Protein AF-A0A0Q6K2B1-F1 (afdb_monomer_lite)

Secondary structure (DSSP, 8-state):
--TTTT-TTTS--TTHHIIIIIHHHHHTTT-----SSS----HHHHHHTTSS---SSS-HHHHHHHHHHTTT-------S-----PPPSSHHHHHHHHHHHHHHT-

Sequence (106 aa):
MQANLGLEQAMPDDQRFFFEGIMPGRDGWDAAFCCGSNSVTRRALFDEIGGGLPDGSITEDMLLTLSSLRRGYITRYLNEPLAFGLAPESTAAFFVRRQRWAQGAI

Structure (mmCIF, N/CA/C/O backbone):
data_AF-A0A0Q6K2B1-F1
#
_entry.id   AF-A0A0Q6K2B1-F1
#
loop_
_atom_site.group_PDB
_atom_site.id
_atom_site.type_symbol
_atom_site.label_atom_id
_atom_site.label_alt_id
_atom_site.label_comp_id
_atom_site.label_asym_id
_atom_site.label_entity_id
_atom_site.label_seq_id
_atom_site.pdbx_PDB_ins_code
_atom_site.Cartn_x
_atom_site.Cartn_y
_atom_site.Cartn_z
_atom_site.occupancy
_atom_site.B_iso_or_equiv
_atom_site.auth_seq_id
_atom_site.auth_comp_id
_atom_site.auth_asym_id
_atom_site.auth_atom_id
_atom_site.pdbx_PDB_model_num
ATOM 1 N N . MET A 1 1 ? -9.759 0.106 15.165 1.00 59.31 1 MET A N 1
ATOM 2 C CA . MET A 1 1 ? -10.615 0.082 16.369 1.00 59.31 1 MET A CA 1
ATOM 3 C C . MET A 1 1 ? -11.792 1.013 16.127 1.00 59.31 1 MET A C 1
ATOM 5 O O . MET A 1 1 ? -11.575 2.176 15.803 1.00 59.31 1 MET A O 1
ATOM 9 N N . GLN A 1 2 ? -13.013 0.488 16.181 1.00 66.75 2 GLN A N 1
ATOM 10 C CA . GLN A 1 2 ? -14.258 1.232 15.954 1.00 66.75 2 GLN A CA 1
ATOM 11 C C . GLN A 1 2 ? -14.928 1.508 17.308 1.00 66.75 2 GLN A C 1
ATOM 13 O O . GLN A 1 2 ? -16.028 1.035 17.583 1.00 66.75 2 GLN A O 1
ATOM 18 N N . ALA A 1 3 ? -14.236 2.264 18.164 1.00 77.94 3 ALA A N 1
ATOM 19 C CA . ALA A 1 3 ? -14.595 2.389 19.577 1.00 77.94 3 ALA A CA 1
ATOM 20 C C . ALA A 1 3 ? -15.851 3.243 19.815 1.00 77.94 3 ALA A C 1
ATOM 22 O O . ALA A 1 3 ? -16.711 2.890 20.616 1.00 77.94 3 ALA A O 1
ATOM 23 N N . ASN A 1 4 ? -15.998 4.354 19.087 1.00 86.38 4 ASN A N 1
ATOM 24 C CA . ASN A 1 4 ? -17.009 5.372 19.407 1.00 86.38 4 ASN A CA 1
ATOM 25 C C . ASN A 1 4 ? -18.462 4.906 19.228 1.00 86.38 4 ASN A C 1
ATOM 27 O O . ASN A 1 4 ? -19.358 5.478 19.841 1.00 86.38 4 ASN A O 1
ATOM 31 N N . LEU A 1 5 ? -18.701 3.904 18.375 1.00 88.06 5 LEU A N 1
ATOM 32 C CA . LEU A 1 5 ? -20.036 3.349 18.117 1.00 88.06 5 LEU A CA 1
ATOM 33 C C . LEU A 1 5 ? -20.254 1.983 18.786 1.00 88.06 5 LEU A C 1
ATOM 35 O O . LEU A 1 5 ? -21.322 1.402 18.625 1.00 88.06 5 LEU A O 1
ATOM 39 N N . GLY A 1 6 ? -19.259 1.448 19.505 1.00 86.81 6 GLY A N 1
ATOM 40 C CA . GLY A 1 6 ? -19.359 0.141 20.166 1.00 86.81 6 GLY A CA 1
ATOM 41 C C . GLY A 1 6 ? -19.566 -1.045 19.213 1.00 86.81 6 GLY A C 1
ATOM 42 O O . GLY A 1 6 ? -20.093 -2.073 19.625 1.00 86.81 6 GLY A O 1
ATOM 43 N N . LEU A 1 7 ? -19.175 -0.918 17.940 1.00 87.56 7 LEU A N 1
ATOM 44 C CA . LEU A 1 7 ? -19.441 -1.921 16.894 1.00 87.56 7 LEU A CA 1
ATOM 45 C C . LEU A 1 7 ? -18.360 -3.003 16.773 1.00 87.56 7 LEU A C 1
ATOM 47 O O . LEU A 1 7 ? -18.429 -3.840 15.881 1.00 87.56 7 LEU A O 1
ATOM 51 N N . GLU A 1 8 ? -17.384 -3.028 17.675 1.00 84.44 8 GLU A N 1
ATOM 52 C CA . GLU A 1 8 ? -16.184 -3.872 17.572 1.00 84.44 8 GLU A CA 1
ATOM 53 C C . GLU A 1 8 ? -16.475 -5.380 17.555 1.00 84.44 8 GLU A C 1
ATOM 55 O O . GLU A 1 8 ? -15.697 -6.152 17.004 1.00 84.44 8 GLU A O 1
ATOM 60 N N . GLN A 1 9 ? -17.597 -5.803 18.147 1.00 84.25 9 GLN A N 1
ATOM 61 C CA . GLN A 1 9 ? -18.038 -7.204 18.140 1.00 84.25 9 GLN A CA 1
ATOM 62 C C . GLN A 1 9 ? -18.937 -7.546 16.946 1.00 84.25 9 GLN A C 1
ATOM 64 O O . GLN A 1 9 ? -19.100 -8.717 16.613 1.00 84.25 9 GLN A O 1
ATOM 69 N N . ALA A 1 10 ? -19.548 -6.535 16.326 1.00 87.06 10 ALA A N 1
ATOM 70 C CA . ALA A 1 10 ? -20.518 -6.707 15.250 1.00 87.06 10 ALA A CA 1
ATOM 71 C C . ALA A 1 10 ? -19.892 -6.528 13.861 1.00 87.06 10 ALA A C 1
ATOM 73 O O . ALA A 1 10 ? -20.394 -7.090 12.889 1.00 87.06 10 ALA A O 1
ATOM 74 N N . MET A 1 11 ? -18.815 -5.745 13.756 1.00 83.56 11 MET A N 1
ATOM 75 C CA . MET A 1 11 ? -18.182 -5.404 12.490 1.00 83.56 11 MET A CA 1
ATOM 76 C C . MET A 1 11 ? -16.656 -5.503 12.604 1.00 83.56 11 MET A C 1
ATOM 78 O O . MET A 1 11 ? -16.087 -5.065 13.606 1.00 83.56 11 MET A O 1
ATOM 82 N N . PRO A 1 12 ? -15.972 -6.064 11.589 1.00 84.19 12 PRO A N 1
ATOM 83 C CA . PRO A 1 12 ? -14.519 -6.009 11.542 1.00 84.19 12 PRO A CA 1
ATOM 84 C C . PRO A 1 12 ? -14.030 -4.559 11.450 1.00 84.19 12 PRO A C 1
ATOM 86 O O . PRO A 1 12 ? -14.770 -3.652 11.048 1.00 84.19 12 PRO A O 1
ATOM 89 N N . ASP A 1 13 ? -12.756 -4.342 11.784 1.00 84.56 13 ASP A N 1
ATOM 90 C CA . ASP A 1 13 ? -12.140 -3.044 11.545 1.00 84.56 13 ASP A CA 1
ATOM 91 C C . ASP A 1 13 ? -12.204 -2.667 10.055 1.00 84.56 13 ASP A C 1
ATOM 93 O O . ASP A 1 13 ? -12.304 -3.500 9.151 1.00 84.56 13 ASP A O 1
ATOM 97 N N . ASP A 1 14 ? -12.172 -1.365 9.810 1.00 86.31 14 ASP A N 1
ATOM 98 C CA . ASP A 1 14 ? -12.395 -0.757 8.505 1.00 86.31 14 ASP A CA 1
ATOM 99 C C . ASP A 1 14 ? -11.333 -1.122 7.458 1.00 86.31 14 ASP A C 1
ATOM 101 O O . ASP A 1 14 ? -11.585 -0.978 6.261 1.00 86.31 14 ASP A O 1
ATOM 105 N N . GLN A 1 15 ? -10.151 -1.573 7.881 1.00 90.19 15 GLN A N 1
ATOM 106 C CA . GLN A 1 15 ? -9.059 -1.945 6.983 1.00 90.19 15 GLN A CA 1
ATOM 107 C C . GLN A 1 15 ? -9.043 -3.440 6.674 1.00 90.19 15 GLN A C 1
ATOM 109 O O . GLN A 1 15 ? -8.574 -3.832 5.605 1.00 90.19 15 GLN A O 1
ATOM 114 N N . ARG A 1 16 ? -9.601 -4.276 7.551 1.00 90.00 16 ARG A N 1
ATOM 115 C CA . ARG A 1 16 ? -9.637 -5.729 7.383 1.00 90.00 16 ARG A CA 1
ATOM 116 C C . ARG A 1 16 ? -10.263 -6.166 6.068 1.00 90.00 16 ARG A C 1
ATOM 118 O O . ARG A 1 16 ? -9.691 -6.990 5.367 1.00 90.00 16 ARG A O 1
ATOM 125 N N . PHE A 1 17 ? -11.383 -5.560 5.676 1.00 91.50 17 PHE A N 1
ATOM 126 C CA . PHE A 1 17 ? -12.014 -5.859 4.385 1.00 91.50 17 PHE A CA 1
ATOM 127 C C . PHE A 1 17 ? -11.078 -5.582 3.197 1.00 91.50 17 PHE A C 1
ATOM 129 O O . PHE A 1 17 ? -11.042 -6.341 2.225 1.00 91.50 17 PHE A O 1
ATOM 136 N N . PHE A 1 18 ? -10.285 -4.512 3.285 1.00 94.38 18 PHE A N 1
ATOM 137 C CA . PHE A 1 18 ? -9.321 -4.176 2.249 1.00 94.38 18 PHE A CA 1
ATOM 138 C C . PHE A 1 18 ? -8.170 -5.188 2.194 1.00 94.38 18 PHE A C 1
ATOM 140 O O . PHE A 1 18 ? -7.878 -5.699 1.116 1.00 94.38 18 PHE A O 1
ATOM 147 N N . PHE A 1 19 ? -7.552 -5.512 3.330 1.00 95.00 19 PHE A N 1
ATOM 148 C CA . PHE A 1 19 ? -6.374 -6.384 3.364 1.00 95.00 19 PHE A CA 1
ATOM 149 C C . PHE A 1 19 ? -6.697 -7.876 3.215 1.00 95.00 19 PHE A C 1
ATOM 151 O O . PHE A 1 19 ? -5.946 -8.584 2.559 1.00 95.00 19 PHE A O 1
ATOM 158 N N . GLU A 1 20 ? -7.829 -8.357 3.730 1.00 94.44 20 GLU A N 1
ATOM 159 C CA . GLU A 1 20 ? -8.188 -9.781 3.642 1.00 94.44 20 GLU A CA 1
ATOM 160 C C . GLU A 1 20 ? -9.001 -10.126 2.386 1.00 94.44 20 GLU A C 1
ATOM 162 O O . GLU A 1 20 ? -8.986 -11.274 1.946 1.00 94.44 20 GLU A O 1
ATOM 167 N N . GLY A 1 21 ? -9.721 -9.158 1.806 1.00 94.75 21 GLY A N 1
ATOM 168 C CA . GLY A 1 21 ? -10.602 -9.381 0.655 1.00 94.75 21 GLY A CA 1
ATOM 169 C C . GLY A 1 21 ? -10.112 -8.710 -0.625 1.00 94.75 21 GLY A C 1
ATOM 170 O O . GLY A 1 21 ? -9.841 -9.375 -1.626 1.00 94.75 21 GLY A O 1
ATOM 171 N N . ILE A 1 22 ? -9.994 -7.379 -0.608 1.00 96.88 22 ILE A N 1
ATOM 172 C CA . ILE A 1 22 ? -9.696 -6.594 -1.819 1.00 96.88 22 ILE A CA 1
ATOM 173 C C . ILE A 1 22 ? -8.260 -6.818 -2.308 1.00 96.88 22 ILE A C 1
ATOM 175 O O . ILE A 1 22 ? -8.055 -7.008 -3.505 1.00 96.88 22 ILE A O 1
ATOM 179 N N . MET A 1 23 ? -7.268 -6.773 -1.418 1.00 97.38 23 MET A N 1
ATOM 180 C CA . MET A 1 23 ? -5.851 -6.884 -1.778 1.00 97.38 23 MET A CA 1
ATOM 181 C C . MET A 1 23 ? -5.494 -8.237 -2.409 1.00 97.38 23 MET A C 1
ATOM 183 O O . MET A 1 23 ? -4.897 -8.219 -3.485 1.00 97.38 23 MET A O 1
ATOM 187 N N . PRO A 1 24 ? -5.918 -9.393 -1.858 1.00 97.44 24 PRO A N 1
ATOM 188 C CA . PRO A 1 24 ? -5.750 -10.684 -2.525 1.00 97.44 24 PRO A CA 1
ATOM 189 C C . PRO A 1 24 ? -6.472 -10.749 -3.873 1.00 97.44 24 PRO A C 1
ATOM 191 O O . PRO A 1 24 ? -5.934 -11.273 -4.844 1.00 97.44 24 PRO A O 1
ATOM 194 N N . GLY A 1 25 ? -7.674 -10.166 -3.964 1.00 97.88 25 GLY A N 1
ATOM 195 C CA . GLY A 1 25 ? -8.401 -10.071 -5.229 1.00 97.88 25 GLY A CA 1
ATOM 196 C C . GLY A 1 25 ? -7.624 -9.285 -6.287 1.00 97.88 25 GLY A C 1
ATOM 197 O O . GLY A 1 25 ? -7.539 -9.715 -7.431 1.00 97.88 25 GLY A O 1
ATOM 198 N N . ARG A 1 26 ? -7.012 -8.159 -5.905 1.00 97.44 26 ARG A N 1
ATOM 199 C CA . ARG A 1 26 ? -6.147 -7.356 -6.782 1.00 97.44 26 ARG A CA 1
ATOM 200 C C . ARG A 1 26 ? -4.863 -8.082 -7.163 1.00 97.44 26 ARG A C 1
ATOM 202 O O . ARG A 1 26 ? -4.425 -7.953 -8.301 1.00 97.44 26 ARG A O 1
ATOM 209 N N . ASP A 1 27 ? -4.276 -8.834 -6.240 1.00 97.94 27 ASP A N 1
ATOM 210 C CA . ASP A 1 27 ? -3.083 -9.640 -6.499 1.00 97.94 27 ASP A CA 1
ATOM 211 C C . ASP A 1 27 ? -3.308 -10.659 -7.619 1.00 97.94 27 ASP A C 1
ATOM 213 O O . ASP A 1 27 ? -2.477 -10.788 -8.514 1.00 97.94 27 ASP A O 1
ATOM 217 N N . GLY A 1 28 ? -4.492 -11.283 -7.646 1.00 97.50 28 GLY A N 1
ATOM 218 C CA . GLY A 1 28 ? -4.907 -12.185 -8.725 1.00 97.50 28 GLY A CA 1
ATOM 219 C C . GLY A 1 28 ? -4.948 -11.546 -10.122 1.00 97.50 28 GLY A C 1
ATOM 220 O O . GLY A 1 28 ? -4.997 -12.270 -11.113 1.00 97.50 28 GLY A O 1
ATOM 221 N N . TRP A 1 29 ? -4.896 -10.213 -10.207 1.00 96.56 29 TRP A N 1
ATOM 222 C CA . TRP A 1 29 ? -4.842 -9.432 -11.447 1.00 96.56 29 TRP A CA 1
ATOM 223 C C . TRP A 1 29 ? -3.545 -8.620 -11.586 1.00 96.56 29 TRP A C 1
ATOM 225 O O . TRP A 1 29 ? -3.538 -7.603 -12.277 1.00 96.56 29 TRP A O 1
ATOM 235 N N . ASP A 1 30 ? -2.466 -9.017 -10.900 1.00 96.94 30 ASP A N 1
ATOM 236 C CA . ASP A 1 30 ? -1.178 -8.304 -10.889 1.00 96.94 30 ASP A CA 1
ATOM 237 C C . ASP A 1 30 ? -1.307 -6.816 -10.485 1.00 96.94 30 ASP A C 1
ATOM 239 O O . ASP A 1 30 ? -0.528 -5.959 -10.904 1.00 96.94 30 ASP A O 1
ATOM 243 N N . ALA A 1 31 ? -2.312 -6.499 -9.661 1.00 95.88 31 ALA A N 1
ATOM 244 C CA . ALA A 1 31 ? -2.713 -5.134 -9.317 1.00 95.88 31 ALA A CA 1
ATOM 245 C C . ALA A 1 31 ? -2.629 -4.834 -7.809 1.00 95.88 31 ALA A C 1
ATOM 247 O O . ALA A 1 31 ? -3.205 -3.845 -7.335 1.00 95.88 31 ALA A O 1
ATOM 248 N N . ALA A 1 32 ? -1.946 -5.685 -7.036 1.00 97.50 32 ALA A N 1
ATOM 249 C CA . ALA A 1 32 ? -1.621 -5.394 -5.642 1.00 97.50 32 ALA A CA 1
ATOM 250 C C . ALA A 1 32 ? -0.689 -4.174 -5.561 1.00 97.50 32 ALA A C 1
ATOM 252 O O . ALA A 1 32 ? 0.143 -3.958 -6.441 1.00 97.50 32 ALA A O 1
ATOM 253 N N . PHE A 1 33 ? -0.802 -3.359 -4.513 1.00 96.31 33 PHE A N 1
ATOM 254 C CA . PHE A 1 33 ? 0.001 -2.142 -4.399 1.00 96.31 33 PHE A CA 1
ATOM 255 C C . PHE A 1 33 ? 0.532 -1.890 -2.990 1.00 96.31 33 PHE A C 1
ATOM 257 O O . PHE A 1 33 ? -0.026 -2.343 -1.992 1.00 96.31 33 PHE A O 1
ATOM 264 N N . CYS A 1 34 ? 1.651 -1.171 -2.928 1.00 95.62 34 CYS A N 1
ATOM 265 C CA . CYS A 1 34 ? 2.284 -0.739 -1.690 1.00 95.62 34 CYS A CA 1
ATOM 266 C C . CYS A 1 34 ? 1.390 0.270 -0.953 1.00 95.62 34 CYS A C 1
ATOM 268 O O . CYS A 1 34 ? 0.951 1.253 -1.543 1.00 95.62 34 CYS A O 1
ATOM 270 N N . CYS A 1 35 ? 1.160 0.020 0.339 1.00 94.81 35 CYS A N 1
ATOM 271 C CA . CYS A 1 35 ? 0.347 0.848 1.241 1.00 94.81 35 CYS A CA 1
ATOM 272 C C . CYS A 1 35 ? 1.215 1.567 2.299 1.00 94.81 35 CYS A C 1
ATOM 274 O O . CYS A 1 35 ? 0.826 1.692 3.462 1.00 94.81 35 CYS A O 1
ATOM 276 N N . GLY A 1 36 ? 2.449 1.919 1.930 1.00 93.38 36 GLY A N 1
ATOM 277 C CA . GLY A 1 36 ? 3.383 2.714 2.735 1.00 93.38 36 GLY A CA 1
ATOM 278 C C . GLY A 1 36 ? 4.231 1.899 3.707 1.00 93.38 36 GLY A C 1
ATOM 279 O O . GLY A 1 36 ? 5.439 2.102 3.785 1.00 93.38 36 GLY A O 1
ATOM 280 N N . SER A 1 37 ? 3.626 0.927 4.387 1.00 93.62 37 SER A N 1
ATOM 281 C CA . SER A 1 37 ? 4.299 0.056 5.359 1.00 93.62 37 SER A CA 1
ATOM 282 C C . SER A 1 37 ? 4.142 -1.423 5.010 1.00 93.62 37 SER A C 1
ATOM 284 O O . SER A 1 37 ? 3.270 -1.800 4.229 1.00 93.62 37 SER A O 1
ATOM 286 N N . ASN A 1 38 ? 4.970 -2.269 5.635 1.00 95.50 38 ASN A N 1
ATOM 287 C CA 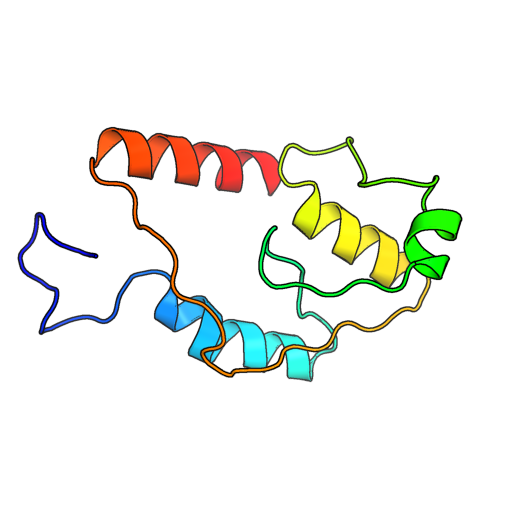. ASN A 1 38 ? 4.938 -3.731 5.489 1.00 95.50 38 ASN A CA 1
ATOM 288 C C . ASN A 1 38 ? 5.092 -4.204 4.034 1.00 95.50 38 ASN A C 1
ATOM 290 O O . ASN A 1 38 ? 4.481 -5.184 3.614 1.00 95.50 38 ASN A O 1
ATOM 294 N N . SER A 1 39 ? 5.912 -3.495 3.259 1.00 94.88 39 SER A N 1
ATOM 295 C CA . SER A 1 39 ? 6.220 -3.818 1.872 1.00 94.88 39 SER A CA 1
ATOM 296 C C . SER A 1 39 ? 7.722 -4.020 1.690 1.00 94.88 39 SER A C 1
ATOM 298 O O . SER A 1 39 ? 8.549 -3.380 2.341 1.00 94.88 39 SER A O 1
ATOM 300 N N . VAL A 1 40 ? 8.083 -4.929 0.786 1.00 94.81 40 VAL A N 1
ATOM 301 C CA . VAL A 1 40 ? 9.473 -5.164 0.388 1.00 94.81 40 VAL A CA 1
ATOM 302 C C . VAL A 1 40 ? 9.591 -4.847 -1.091 1.00 94.81 40 VAL A C 1
ATOM 304 O O . VAL A 1 40 ? 8.852 -5.382 -1.913 1.00 94.81 40 VAL A O 1
ATOM 307 N N . THR A 1 41 ? 10.533 -3.971 -1.425 1.00 93.94 41 THR A N 1
ATOM 308 C CA . THR A 1 41 ? 10.766 -3.520 -2.798 1.00 93.94 41 THR A CA 1
ATOM 309 C C . THR A 1 41 ? 12.198 -3.836 -3.205 1.00 93.94 41 THR A C 1
ATOM 311 O O . THR A 1 41 ? 13.137 -3.672 -2.425 1.00 93.94 41 THR A O 1
ATOM 314 N N . ARG A 1 42 ? 12.383 -4.300 -4.443 1.00 94.56 42 ARG A N 1
ATOM 315 C CA . ARG A 1 42 ? 13.706 -4.614 -4.991 1.00 94.56 42 ARG A CA 1
ATOM 316 C C . ARG A 1 42 ? 14.556 -3.339 -5.073 1.00 94.56 42 ARG A C 1
ATOM 318 O O . ARG A 1 42 ? 14.121 -2.355 -5.659 1.00 94.56 42 ARG A O 1
ATOM 325 N N . ARG A 1 43 ? 15.796 -3.372 -4.568 1.00 94.75 43 ARG A N 1
ATOM 326 C CA . ARG A 1 43 ? 16.724 -2.223 -4.648 1.00 94.75 43 ARG A CA 1
ATOM 327 C C . ARG A 1 43 ? 16.975 -1.760 -6.087 1.00 94.75 43 ARG A C 1
ATOM 329 O O . ARG A 1 43 ? 16.926 -0.566 -6.338 1.00 94.75 43 ARG A O 1
ATOM 336 N N . ALA A 1 44 ? 17.147 -2.697 -7.020 1.00 94.62 44 ALA A N 1
ATOM 337 C CA . ALA A 1 44 ? 17.349 -2.375 -8.436 1.00 94.62 44 ALA A CA 1
ATOM 338 C C . ALA A 1 44 ? 16.203 -1.532 -9.025 1.00 94.62 44 ALA A C 1
ATOM 340 O O . ALA A 1 44 ? 16.458 -0.571 -9.739 1.00 94.62 44 ALA A O 1
ATOM 341 N N . LEU A 1 45 ? 14.950 -1.814 -8.642 1.00 94.31 45 LEU A N 1
ATOM 342 C CA . LEU A 1 45 ? 13.810 -0.994 -9.057 1.00 94.31 45 LEU A CA 1
ATOM 343 C C . LEU A 1 45 ? 13.947 0.446 -8.542 1.00 94.31 45 LEU A C 1
ATOM 345 O O . LEU A 1 45 ? 13.657 1.377 -9.285 1.00 94.31 45 LEU A O 1
ATOM 349 N N . PHE A 1 46 ? 14.409 0.652 -7.304 1.00 93.06 46 PHE A N 1
ATOM 350 C CA . PHE A 1 46 ? 14.659 2.006 -6.807 1.00 93.06 46 PHE A CA 1
ATOM 351 C C . PHE A 1 46 ? 15.713 2.737 -7.639 1.00 93.06 46 PHE A C 1
ATOM 353 O O . PHE A 1 46 ? 15.536 3.914 -7.937 1.00 93.06 46 PHE A O 1
ATOM 360 N N . ASP A 1 47 ? 16.778 2.048 -8.045 1.00 93.81 47 ASP A N 1
ATOM 361 C CA . ASP A 1 47 ? 17.817 2.632 -8.897 1.00 93.81 47 ASP A CA 1
ATOM 362 C C . ASP A 1 47 ? 17.245 3.021 -10.277 1.00 93.81 47 ASP A C 1
ATOM 364 O O . ASP A 1 47 ? 17.548 4.093 -10.797 1.00 93.81 47 ASP A O 1
ATOM 368 N N . GLU A 1 48 ? 16.324 2.221 -10.822 1.00 93.81 48 GLU A N 1
ATOM 369 C CA . GLU A 1 48 ? 15.645 2.473 -12.103 1.00 93.81 48 GLU A CA 1
ATOM 370 C C . GLU A 1 48 ? 14.597 3.604 -12.078 1.00 93.81 48 GLU A C 1
ATOM 372 O O . GLU A 1 48 ? 14.248 4.152 -13.133 1.00 93.81 48 GLU A O 1
ATOM 377 N N . ILE A 1 49 ? 14.047 3.946 -10.908 1.00 91.62 49 ILE A N 1
ATOM 378 C CA . ILE A 1 49 ? 13.025 5.003 -10.755 1.00 91.62 49 ILE A CA 1
ATOM 379 C C . ILE A 1 49 ? 13.587 6.330 -10.227 1.00 91.62 49 ILE A C 1
ATOM 381 O O . ILE A 1 49 ? 12.807 7.229 -9.927 1.00 91.62 49 ILE A O 1
ATOM 385 N N . GLY A 1 50 ? 14.914 6.480 -10.149 1.00 88.69 50 GLY A N 1
ATOM 386 C CA . GLY A 1 50 ? 15.565 7.733 -9.739 1.00 88.69 50 GLY A CA 1
ATOM 387 C C . GLY A 1 50 ? 16.217 7.706 -8.354 1.00 88.69 50 GLY A C 1
ATOM 388 O O . GLY A 1 50 ? 16.548 8.754 -7.811 1.00 88.69 50 GLY A O 1
ATOM 389 N N . GLY A 1 51 ? 16.421 6.522 -7.775 1.00 90.19 51 GLY A N 1
ATOM 390 C CA . GLY A 1 51 ? 17.201 6.312 -6.553 1.00 90.19 51 GLY A CA 1
ATOM 391 C C . GLY A 1 51 ? 16.418 6.423 -5.242 1.00 90.19 51 GLY A C 1
ATOM 392 O O . GLY A 1 51 ? 16.971 6.078 -4.194 1.00 90.19 51 GLY A O 1
ATOM 393 N N . GLY A 1 52 ? 15.144 6.826 -5.283 1.00 89.12 52 GLY A N 1
ATOM 394 C CA . GLY A 1 52 ? 14.304 7.056 -4.106 1.00 89.12 52 GLY A CA 1
ATOM 395 C C . GLY A 1 52 ? 12.813 6.824 -4.357 1.00 89.12 52 GLY A C 1
ATOM 396 O O . GLY A 1 52 ? 12.411 6.359 -5.424 1.00 89.12 52 GLY A O 1
ATOM 397 N N . LEU A 1 53 ? 11.995 7.120 -3.343 1.00 93.19 53 LEU A N 1
ATOM 398 C CA . LEU A 1 53 ? 10.538 7.100 -3.479 1.00 93.19 53 LEU A CA 1
ATOM 399 C C . LEU A 1 53 ? 10.084 8.239 -4.407 1.00 93.19 53 LEU A C 1
ATOM 401 O O . LEU A 1 53 ? 10.596 9.350 -4.271 1.00 93.19 53 LEU A O 1
ATOM 405 N N . PRO A 1 54 ? 9.131 7.990 -5.322 1.00 93.19 54 PRO A N 1
ATOM 406 C CA . PRO A 1 54 ? 8.541 9.048 -6.134 1.00 93.19 54 PRO A CA 1
ATOM 407 C C . PRO A 1 54 ? 7.845 10.109 -5.270 1.00 93.19 54 PRO A C 1
ATOM 409 O O . PRO A 1 54 ? 7.057 9.765 -4.398 1.00 93.19 54 PRO A O 1
ATOM 412 N N . ASP A 1 55 ? 8.070 11.388 -5.552 1.00 93.19 55 ASP A N 1
ATOM 413 C CA . ASP A 1 55 ? 7.593 12.532 -4.756 1.00 93.19 55 ASP A CA 1
ATOM 414 C C . ASP A 1 55 ? 6.459 13.333 -5.425 1.00 93.19 55 ASP A C 1
ATOM 416 O O . ASP A 1 55 ? 5.989 14.339 -4.896 1.00 93.19 55 ASP A O 1
ATOM 420 N N . GLY A 1 56 ? 5.974 12.869 -6.580 1.00 91.12 56 GLY A N 1
ATOM 421 C CA . GLY A 1 56 ? 4.923 13.537 -7.355 1.00 91.12 56 GLY A CA 1
ATOM 422 C C . GLY A 1 56 ? 3.504 13.433 -6.777 1.00 91.12 56 GLY A C 1
ATOM 423 O O . GLY A 1 56 ? 2.583 14.013 -7.346 1.00 91.12 56 GLY A O 1
ATOM 424 N N . SER A 1 57 ? 3.301 12.691 -5.685 1.00 91.81 57 SER A N 1
ATOM 425 C CA . SER A 1 57 ? 2.022 12.594 -4.972 1.00 91.81 57 SER A CA 1
ATOM 426 C C . SER A 1 57 ? 2.266 12.430 -3.474 1.00 91.81 57 SER A C 1
ATOM 428 O O . SER A 1 57 ? 3.282 11.881 -3.059 1.00 91.81 57 SER A O 1
ATOM 430 N N . ILE A 1 58 ? 1.300 12.865 -2.663 1.00 92.62 58 ILE A N 1
ATOM 431 C CA . ILE A 1 58 ? 1.291 12.654 -1.207 1.00 92.62 58 ILE A CA 1
ATOM 432 C C . ILE A 1 58 ? 1.040 11.192 -0.797 1.00 92.62 58 ILE A C 1
ATOM 434 O O . ILE A 1 58 ? 1.065 10.892 0.396 1.00 92.62 58 ILE A O 1
ATOM 438 N N . THR A 1 59 ? 0.709 10.331 -1.764 1.00 94.50 59 THR A N 1
ATOM 439 C CA . THR A 1 59 ? 0.667 8.866 -1.649 1.00 94.50 59 THR A CA 1
ATOM 440 C C . THR A 1 59 ? 1.803 8.279 -2.486 1.00 94.50 59 THR A C 1
ATOM 442 O O . THR A 1 59 ? 1.595 7.701 -3.562 1.00 94.50 59 THR A O 1
ATOM 445 N N . GLU A 1 60 ? 3.032 8.506 -2.025 1.00 95.62 60 GLU A N 1
ATOM 446 C CA . GLU A 1 60 ? 4.275 8.073 -2.671 1.00 95.62 60 GLU A CA 1
ATOM 447 C C . GLU A 1 60 ? 4.366 6.546 -2.827 1.00 95.62 60 GLU A C 1
ATOM 449 O O . GLU A 1 60 ? 5.004 6.026 -3.742 1.00 95.62 60 GLU A O 1
ATOM 454 N N . ASP A 1 61 ? 3.682 5.817 -1.953 1.00 95.44 61 ASP A N 1
ATOM 455 C CA . ASP A 1 61 ? 3.586 4.364 -1.899 1.00 95.44 61 ASP A CA 1
ATOM 456 C C . ASP A 1 61 ? 2.805 3.765 -3.080 1.00 95.44 61 ASP A C 1
ATOM 458 O O . ASP A 1 61 ? 3.277 2.857 -3.779 1.00 95.44 61 ASP A O 1
ATOM 462 N N . MET A 1 62 ? 1.632 4.320 -3.374 1.00 95.00 62 MET A N 1
ATOM 463 C CA . MET A 1 62 ? 0.858 3.971 -4.560 1.00 95.00 62 MET A CA 1
ATOM 464 C C . MET A 1 62 ? 1.614 4.377 -5.829 1.00 95.00 62 MET A C 1
ATOM 466 O O . MET A 1 62 ? 1.657 3.614 -6.799 1.00 95.00 62 MET A O 1
ATOM 470 N N . LEU A 1 63 ? 2.272 5.541 -5.814 1.00 95.25 63 LEU A N 1
ATOM 471 C CA . LEU A 1 63 ? 3.053 6.026 -6.950 1.00 95.25 63 LEU A CA 1
ATOM 472 C C . LEU A 1 63 ? 4.289 5.155 -7.232 1.00 95.25 63 LEU A C 1
ATOM 474 O O . LEU A 1 63 ? 4.612 4.913 -8.400 1.00 95.25 63 LEU A O 1
ATOM 478 N N . LEU A 1 64 ? 4.941 4.619 -6.194 1.00 95.56 64 LEU A N 1
ATOM 479 C CA . LEU A 1 64 ? 5.995 3.608 -6.318 1.00 95.56 64 LEU A CA 1
ATOM 480 C C . LEU A 1 64 ? 5.481 2.383 -7.079 1.00 95.56 64 LEU A C 1
ATOM 482 O O . LEU A 1 64 ? 6.132 1.914 -8.015 1.00 95.56 64 LEU A O 1
ATOM 486 N N . THR A 1 65 ? 4.288 1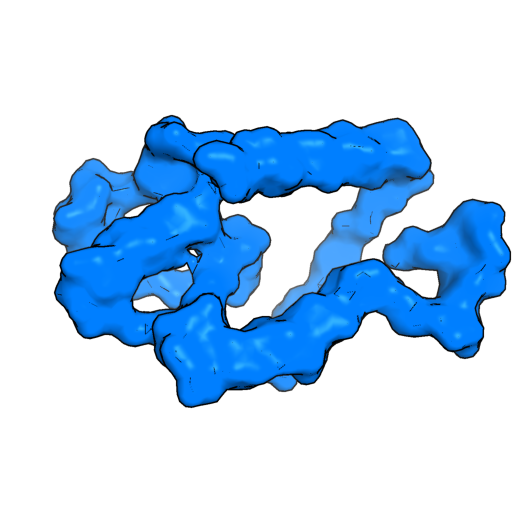.901 -6.726 1.00 95.88 65 THR A N 1
ATOM 487 C CA . THR A 1 65 ? 3.678 0.754 -7.409 1.00 95.88 65 THR A CA 1
ATOM 488 C C . THR A 1 65 ? 3.400 1.062 -8.876 1.00 95.88 65 THR A C 1
ATOM 490 O O . THR A 1 65 ? 3.792 0.296 -9.749 1.00 95.88 65 THR A O 1
ATOM 493 N N . LEU A 1 66 ? 2.786 2.203 -9.186 1.00 94.94 66 LEU A N 1
ATOM 494 C CA . LEU A 1 66 ? 2.517 2.585 -10.576 1.00 94.94 66 LEU A CA 1
ATOM 495 C C . LEU A 1 66 ? 3.808 2.717 -11.399 1.00 94.94 66 LEU A C 1
ATOM 497 O O . LEU A 1 66 ? 3.857 2.304 -12.558 1.00 94.94 66 LEU A O 1
ATOM 501 N N . SER A 1 67 ? 4.865 3.263 -10.798 1.00 95.38 67 SER A N 1
ATOM 502 C CA . SER A 1 67 ? 6.176 3.420 -11.439 1.00 95.38 67 SER A CA 1
ATOM 503 C C . SER A 1 67 ? 6.856 2.079 -11.726 1.00 95.38 67 SER A C 1
ATOM 505 O O . SER A 1 67 ? 7.507 1.938 -12.764 1.00 95.38 67 SER A O 1
ATOM 507 N N . SER A 1 68 ? 6.664 1.111 -10.825 1.00 95.19 68 SER A N 1
ATOM 508 C CA . SER A 1 68 ? 7.071 -0.291 -10.955 1.00 95.19 68 SER A CA 1
ATOM 509 C C . SER A 1 68 ? 6.329 -0.990 -12.098 1.00 95.19 68 SER A C 1
ATOM 511 O O . SE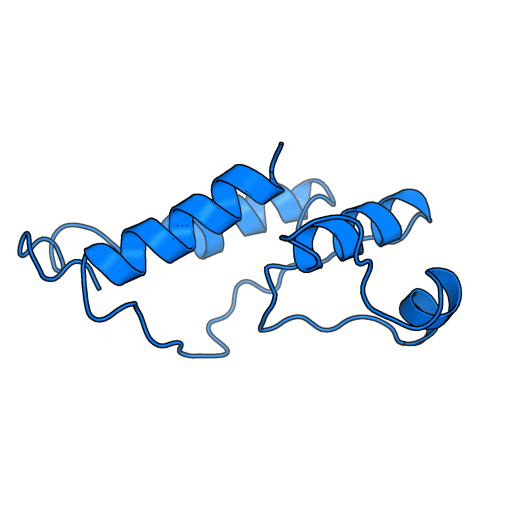R A 1 68 ? 6.955 -1.477 -13.040 1.00 95.19 68 SER A O 1
ATOM 513 N N . LEU A 1 69 ? 4.991 -0.947 -12.085 1.00 95.25 69 LEU A N 1
ATOM 514 C CA . LEU A 1 69 ? 4.149 -1.597 -13.096 1.00 95.25 69 LEU A CA 1
ATOM 515 C C . LEU A 1 69 ? 4.426 -1.061 -14.511 1.00 95.25 69 LEU A C 1
ATOM 517 O O . LEU A 1 69 ? 4.518 -1.832 -15.463 1.00 95.25 69 LEU A O 1
ATOM 521 N N . ARG A 1 70 ? 4.658 0.253 -14.662 1.00 94.75 70 ARG A N 1
ATOM 522 C CA . ARG A 1 70 ? 5.034 0.874 -15.952 1.00 94.75 70 ARG A CA 1
ATOM 523 C C . ARG A 1 70 ? 6.351 0.352 -16.537 1.00 94.75 70 ARG A C 1
ATOM 525 O O . ARG A 1 70 ? 6.585 0.526 -17.728 1.00 94.75 70 ARG A O 1
ATOM 532 N N . ARG A 1 71 ? 7.206 -0.263 -15.716 1.00 94.75 71 ARG A N 1
ATOM 533 C CA . ARG A 1 71 ? 8.480 -0.881 -16.116 1.00 94.75 71 ARG A CA 1
ATOM 534 C C . ARG A 1 71 ? 8.375 -2.400 -16.300 1.00 94.75 71 ARG A C 1
ATOM 536 O O . ARG A 1 71 ? 9.388 -3.053 -16.515 1.00 94.75 71 ARG A O 1
ATOM 543 N N . GLY A 1 72 ? 7.168 -2.965 -16.229 1.00 94.94 72 GLY A N 1
ATOM 544 C CA . GLY A 1 72 ? 6.926 -4.397 -16.424 1.00 94.94 72 GLY A CA 1
ATOM 545 C C . GLY A 1 72 ? 7.190 -5.259 -15.189 1.00 94.94 72 GLY A C 1
ATOM 546 O O . GLY A 1 72 ? 7.195 -6.483 -15.290 1.00 94.94 72 GLY A O 1
ATOM 547 N N . TYR A 1 73 ? 7.400 -4.646 -14.024 1.00 96.19 73 TYR A N 1
ATOM 548 C CA . TYR A 1 73 ? 7.434 -5.383 -12.767 1.00 96.19 73 TYR A CA 1
ATOM 549 C C . TYR A 1 73 ? 6.028 -5.836 -12.374 1.00 96.19 73 TYR A C 1
ATOM 551 O O . TYR A 1 73 ? 5.034 -5.198 -12.710 1.00 96.19 73 TYR A O 1
ATOM 559 N N . ILE A 1 74 ? 5.973 -6.914 -11.599 1.00 96.50 74 ILE A N 1
ATOM 560 C CA . ILE A 1 74 ? 4.758 -7.422 -10.966 1.00 96.50 74 ILE A CA 1
ATOM 561 C C . ILE A 1 74 ? 4.857 -7.239 -9.453 1.00 96.50 74 ILE A C 1
ATOM 563 O O . ILE A 1 74 ? 5.940 -7.334 -8.868 1.00 96.50 74 ILE A O 1
ATOM 567 N N . THR A 1 75 ? 3.726 -6.987 -8.810 1.00 97.00 75 THR A N 1
ATOM 568 C CA . THR A 1 75 ? 3.601 -6.922 -7.352 1.00 97.00 75 THR A CA 1
ATOM 569 C C . THR A 1 75 ? 2.953 -8.187 -6.822 1.00 97.00 75 THR A C 1
ATOM 571 O O . THR A 1 75 ? 2.156 -8.811 -7.515 1.00 97.00 75 THR A O 1
ATOM 574 N N . ARG A 1 76 ? 3.307 -8.588 -5.598 1.00 97.38 76 ARG A N 1
ATOM 575 C CA . ARG A 1 76 ? 2.704 -9.746 -4.933 1.00 97.38 76 ARG A CA 1
ATOM 576 C C . ARG A 1 76 ? 2.246 -9.400 -3.527 1.00 97.38 76 ARG A C 1
ATOM 578 O O . ARG A 1 76 ? 2.964 -8.695 -2.816 1.00 97.38 76 ARG A O 1
ATOM 585 N N . TYR A 1 77 ? 1.077 -9.896 -3.135 1.00 98.06 77 TYR A N 1
ATOM 586 C CA . TYR A 1 77 ? 0.515 -9.706 -1.801 1.00 98.06 77 TYR A CA 1
ATOM 587 C C . TYR A 1 77 ? 0.538 -11.004 -0.990 1.00 98.06 77 TYR A C 1
ATOM 589 O O . TYR A 1 77 ? -0.047 -12.009 -1.385 1.00 98.06 77 TYR A O 1
ATOM 597 N N . LEU A 1 78 ? 1.188 -10.967 0.175 1.00 96.94 78 LEU A N 1
ATOM 598 C CA . LEU A 1 78 ? 1.147 -12.053 1.150 1.00 96.94 78 LEU A CA 1
ATOM 599 C C . LEU A 1 78 ? 0.069 -11.742 2.192 1.00 96.94 78 LEU A C 1
ATOM 601 O O . LEU A 1 78 ? 0.239 -10.842 3.013 1.00 96.94 78 LEU A O 1
ATOM 605 N N . ASN A 1 79 ? -1.038 -12.482 2.143 1.00 96.00 79 ASN A N 1
ATOM 606 C CA . ASN A 1 79 ? -2.176 -12.301 3.045 1.00 96.00 79 ASN A CA 1
ATOM 607 C C . ASN A 1 79 ? -1.943 -13.003 4.393 1.00 96.00 79 ASN A C 1
ATOM 609 O O . ASN A 1 79 ? -2.640 -13.954 4.744 1.00 96.00 79 ASN A O 1
ATOM 613 N N . GLU A 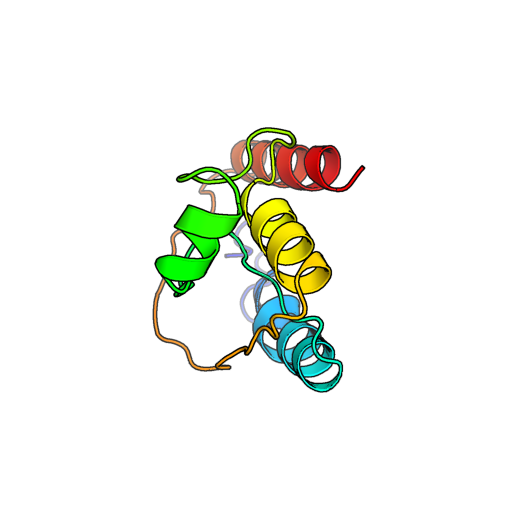1 80 ? -0.920 -12.556 5.121 1.00 95.25 80 GLU A N 1
ATOM 614 C CA . GLU A 1 80 ? -0.572 -13.071 6.444 1.00 95.25 80 GLU A CA 1
ATOM 615 C C . GLU A 1 80 ? -0.403 -11.923 7.451 1.00 95.25 80 GLU A C 1
ATOM 617 O O . GLU A 1 80 ? 0.180 -10.881 7.124 1.00 95.25 80 GLU A O 1
ATOM 622 N N . PRO A 1 81 ? -0.881 -12.085 8.698 1.00 91.38 81 PRO A N 1
ATOM 623 C CA . PRO A 1 81 ? -0.731 -11.071 9.732 1.00 91.38 81 PRO A CA 1
ATOM 624 C C . PRO A 1 81 ? 0.708 -11.059 10.273 1.00 91.38 81 PRO A C 1
ATOM 626 O O . PRO A 1 81 ? 1.031 -11.743 11.241 1.00 91.38 81 PRO A O 1
ATOM 629 N N . LEU A 1 82 ? 1.578 -10.261 9.649 1.00 94.31 82 LEU A N 1
ATOM 630 C CA . LEU A 1 82 ? 3.000 -10.154 10.014 1.00 94.31 82 LEU A CA 1
ATOM 631 C C . LEU A 1 82 ? 3.336 -8.942 10.900 1.00 94.31 82 LEU A C 1
ATOM 633 O O . LEU A 1 82 ? 4.449 -8.844 11.414 1.00 94.31 82 LEU A O 1
ATOM 637 N N . ALA A 1 83 ? 2.399 -8.008 11.076 1.00 91.94 83 ALA A N 1
ATOM 638 C CA . ALA A 1 83 ? 2.597 -6.798 11.870 1.00 91.94 83 ALA A CA 1
ATOM 639 C C . ALA A 1 83 ? 1.281 -6.299 12.483 1.00 91.94 83 ALA A C 1
ATOM 641 O O . ALA A 1 83 ? 0.209 -6.477 11.907 1.00 91.94 83 ALA A O 1
ATOM 642 N N . PHE A 1 84 ? 1.383 -5.606 13.621 1.00 89.44 84 PHE A N 1
ATOM 643 C CA . PHE A 1 84 ? 0.262 -4.941 14.289 1.00 89.44 84 PHE A CA 1
ATOM 644 C C . PHE A 1 84 ? 0.526 -3.437 14.363 1.00 89.44 84 PHE A C 1
ATOM 646 O O . PHE A 1 84 ? 1.558 -3.002 14.872 1.00 89.44 84 PHE A O 1
ATOM 653 N N . GLY A 1 85 ? -0.401 -2.645 13.826 1.00 88.06 85 GLY A N 1
ATOM 654 C CA . GLY A 1 85 ? -0.310 -1.186 13.798 1.00 88.06 85 GLY A CA 1
ATOM 655 C C . GLY A 1 85 ? -1.218 -0.512 14.823 1.00 88.06 85 GLY A C 1
ATOM 656 O O . GLY A 1 85 ? -2.181 -1.101 15.313 1.00 88.06 85 GLY A O 1
ATOM 657 N N . LEU A 1 86 ? -0.939 0.762 15.103 1.00 89.75 86 LEU A N 1
ATOM 658 C CA . LEU A 1 86 ? -1.794 1.603 15.939 1.00 89.75 86 LEU A CA 1
ATOM 659 C C . LEU A 1 86 ? -2.854 2.324 15.094 1.00 89.75 86 LEU A C 1
ATOM 661 O O . LEU A 1 86 ? -2.561 2.963 14.074 1.00 89.75 86 LEU A O 1
ATOM 665 N N . ALA A 1 87 ? -4.104 2.245 15.545 1.00 88.00 87 ALA A N 1
ATOM 666 C CA . ALA A 1 87 ? -5.204 3.021 14.987 1.00 88.00 87 ALA A CA 1
ATOM 667 C C . ALA A 1 87 ? -5.160 4.477 15.500 1.00 88.00 87 ALA A C 1
ATOM 669 O O . ALA A 1 87 ? -4.598 4.731 16.564 1.00 88.00 87 ALA A O 1
ATOM 670 N N . PRO A 1 88 ? -5.740 5.452 14.772 1.00 88.81 88 PRO A N 1
ATOM 671 C CA . PRO A 1 88 ? -5.938 6.795 15.310 1.00 88.81 88 PRO A CA 1
ATOM 672 C C . PRO A 1 88 ? -6.756 6.753 16.606 1.00 88.81 88 PRO A C 1
ATOM 674 O O . PRO A 1 88 ? -7.808 6.121 16.646 1.00 88.81 88 PRO A O 1
ATOM 677 N N . GLU A 1 89 ? -6.306 7.475 17.630 1.00 88.56 89 GLU A N 1
ATOM 678 C CA . GLU A 1 89 ? -6.984 7.533 18.935 1.00 88.56 89 GLU A CA 1
ATOM 679 C C . GLU A 1 89 ? -8.163 8.518 18.961 1.00 88.56 89 GLU A C 1
ATOM 681 O O . GLU A 1 89 ? -8.967 8.509 19.889 1.00 88.56 89 GLU A O 1
ATOM 686 N N . SER A 1 90 ? -8.293 9.378 17.943 1.00 90.56 90 SER A N 1
ATOM 687 C CA . SER A 1 90 ? -9.377 10.356 17.847 1.00 90.56 90 SER A CA 1
ATOM 688 C C . SER A 1 90 ? -10.025 10.381 16.467 1.00 90.56 90 SER A C 1
ATOM 690 O O . SER A 1 90 ? -9.381 10.171 15.434 1.00 90.56 90 SER A O 1
ATOM 692 N N . THR A 1 91 ? -11.314 10.723 16.443 1.00 90.75 91 THR A N 1
ATOM 693 C CA . THR A 1 91 ? -12.088 10.919 15.208 1.00 90.75 91 THR A CA 1
ATOM 694 C C . THR A 1 91 ? -11.464 11.992 14.311 1.00 90.75 91 THR A C 1
ATOM 696 O O . THR A 1 91 ? -11.421 11.838 13.094 1.00 90.75 91 THR A O 1
ATOM 699 N N . ALA A 1 92 ? -10.921 13.063 14.900 1.00 92.56 92 ALA A N 1
ATOM 700 C CA . ALA A 1 92 ? -10.230 14.111 14.152 1.00 92.56 92 ALA A CA 1
ATOM 701 C C . ALA A 1 92 ? -8.977 13.570 13.440 1.00 92.56 92 ALA A C 1
ATOM 703 O O . ALA A 1 92 ? -8.809 13.782 12.239 1.00 92.56 92 ALA A O 1
ATOM 704 N N . ALA A 1 93 ? -8.131 12.810 14.147 1.00 92.25 93 ALA A N 1
ATOM 705 C CA . ALA A 1 93 ? -6.942 12.193 13.558 1.00 92.25 93 ALA A CA 1
ATOM 706 C C . ALA A 1 93 ? -7.297 11.167 12.468 1.00 92.25 93 ALA A C 1
ATOM 708 O O . ALA A 1 93 ? -6.591 11.059 11.462 1.00 92.25 93 ALA A O 1
ATOM 709 N N . PHE A 1 94 ? -8.409 10.445 12.640 1.00 91.88 94 PHE A N 1
ATOM 710 C CA . PHE A 1 94 ? -8.947 9.553 11.617 1.00 91.88 94 PHE A CA 1
ATOM 711 C C . PHE A 1 94 ? -9.272 10.309 10.320 1.00 91.88 94 PHE A C 1
ATOM 713 O O . PHE A 1 94 ? -8.777 9.929 9.257 1.00 91.88 94 PHE A O 1
ATOM 720 N N . PHE A 1 95 ? -10.031 11.407 10.395 1.00 94.00 95 PHE A N 1
ATOM 721 C CA . PHE A 1 95 ? -10.403 12.182 9.207 1.00 94.00 95 PHE A CA 1
ATOM 722 C C . PHE A 1 95 ? -9.206 12.840 8.519 1.00 94.00 95 PHE A C 1
ATOM 724 O O . PHE A 1 95 ? -9.117 12.768 7.297 1.00 94.00 95 PHE A O 1
ATOM 731 N N . VAL A 1 96 ? -8.249 13.396 9.271 1.00 94.38 96 VAL A N 1
ATOM 732 C CA . VAL A 1 96 ? -7.019 13.973 8.693 1.00 94.38 96 VAL A CA 1
ATOM 733 C C . VAL A 1 96 ? -6.252 12.932 7.874 1.00 94.38 96 VAL A C 1
ATOM 735 O O . VAL A 1 96 ? -5.818 13.210 6.755 1.00 94.38 96 VAL A O 1
ATOM 738 N N . ARG A 1 97 ? -6.116 11.706 8.396 1.00 90.88 97 ARG A N 1
ATOM 739 C CA . ARG A 1 97 ? -5.449 10.609 7.680 1.00 90.88 97 ARG A CA 1
ATOM 740 C C . ARG A 1 97 ? -6.200 10.237 6.399 1.00 90.88 97 ARG A C 1
ATOM 742 O O . ARG A 1 97 ? -5.590 10.157 5.338 1.00 90.88 97 ARG A O 1
ATOM 749 N N . ARG A 1 98 ? -7.522 10.054 6.482 1.00 93.62 98 ARG A N 1
ATOM 750 C CA . ARG A 1 98 ? -8.362 9.689 5.328 1.00 93.62 98 ARG A CA 1
ATOM 751 C C . ARG A 1 98 ? -8.404 10.778 4.258 1.00 93.62 98 ARG A C 1
ATOM 753 O O . ARG A 1 98 ? -8.406 10.454 3.075 1.00 93.62 98 ARG A O 1
ATOM 760 N N . GLN A 1 99 ? -8.390 12.047 4.657 1.00 95.06 99 GLN A N 1
ATOM 761 C CA . GLN A 1 99 ? -8.348 13.176 3.733 1.00 95.06 99 GLN A CA 1
ATOM 762 C C . GLN A 1 99 ? -7.074 13.155 2.884 1.00 95.06 99 GLN A C 1
ATOM 764 O O . GLN A 1 99 ? -7.161 13.320 1.670 1.00 95.06 99 GLN A O 1
ATOM 769 N N . ARG A 1 100 ? -5.909 12.892 3.494 1.00 93.69 100 ARG A N 1
ATOM 770 C CA . ARG A 1 100 ? -4.644 12.768 2.753 1.00 93.69 100 ARG A CA 1
ATOM 771 C C . ARG A 1 100 ? -4.685 11.618 1.745 1.00 93.69 100 ARG A C 1
ATOM 773 O O . ARG A 1 100 ? -4.269 11.797 0.610 1.00 93.69 100 ARG A O 1
ATOM 780 N N . TRP A 1 101 ? -5.232 10.465 2.126 1.00 92.56 101 TRP A N 1
ATOM 781 C CA . TRP A 1 101 ? -5.377 9.335 1.199 1.00 92.56 101 TRP A CA 1
ATOM 782 C C . TRP A 1 101 ? -6.308 9.656 0.02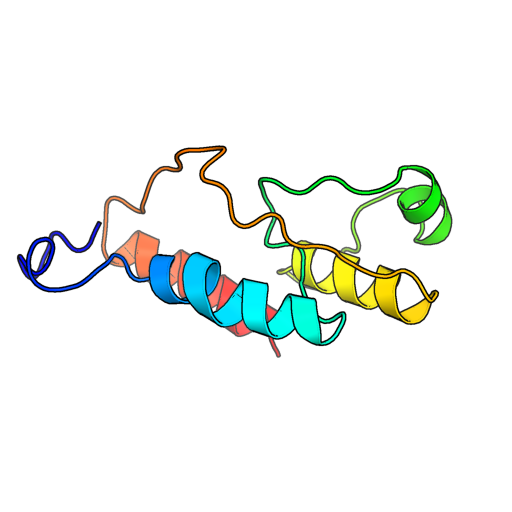6 1.00 92.56 101 TRP A C 1
ATOM 784 O O . TRP A 1 101 ? -5.994 9.325 -1.110 1.00 92.56 101 TRP A O 1
ATOM 794 N N . ALA A 1 102 ? -7.428 10.336 0.285 1.00 93.31 102 ALA A N 1
ATOM 795 C CA . ALA A 1 102 ? -8.354 10.745 -0.767 1.00 93.31 102 ALA A CA 1
ATOM 796 C C . ALA A 1 102 ? -7.725 11.766 -1.729 1.00 93.31 102 ALA A C 1
ATOM 798 O O . ALA A 1 102 ? -7.906 11.656 -2.935 1.00 93.31 102 ALA A O 1
ATOM 799 N N . GLN A 1 103 ? -6.971 12.733 -1.202 1.00 92.69 103 GLN A N 1
ATOM 800 C CA . GLN A 1 103 ? -6.283 13.744 -2.006 1.00 92.69 103 GLN A CA 1
ATOM 801 C C . GLN A 1 103 ? -5.178 13.149 -2.889 1.00 92.69 103 GLN A C 1
ATOM 803 O O . GLN A 1 103 ? -5.019 13.601 -4.013 1.00 92.69 103 GLN A O 1
ATOM 808 N N . GLY A 1 104 ? -4.430 12.150 -2.408 1.00 89.12 104 GLY A N 1
ATOM 809 C CA . GLY A 1 104 ? -3.356 11.522 -3.191 1.00 89.12 104 GLY A CA 1
ATOM 810 C C . GLY A 1 104 ? -3.847 10.598 -4.308 1.00 89.12 104 GLY A C 1
ATOM 811 O O . GLY A 1 104 ? -3.090 10.297 -5.228 1.00 89.12 104 GLY A O 1
ATOM 812 N N . ALA A 1 105 ? -5.109 10.164 -4.236 1.00 86.56 105 ALA A N 1
ATOM 813 C CA . ALA A 1 105 ? -5.737 9.279 -5.214 1.00 86.56 105 ALA A CA 1
AT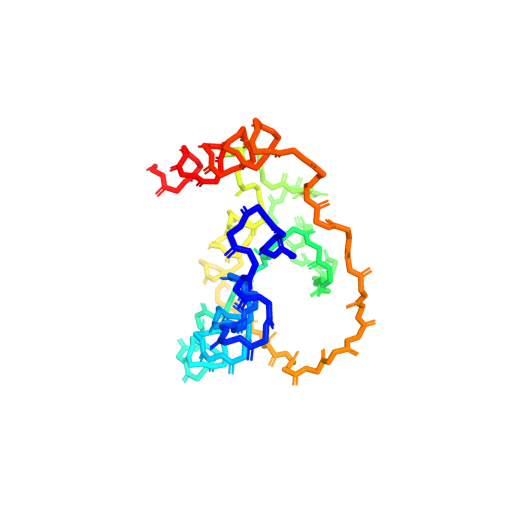OM 814 C C . ALA A 1 105 ? -6.364 10.006 -6.425 1.00 86.56 105 ALA A C 1
ATOM 816 O O . ALA A 1 105 ? -6.945 9.335 -7.281 1.00 86.56 105 ALA A O 1
ATOM 817 N N . ILE A 1 106 ? -6.279 11.341 -6.483 1.00 82.06 106 ILE A N 1
ATOM 818 C CA . ILE A 1 106 ? -6.747 12.195 -7.592 1.00 82.06 106 ILE A CA 1
ATOM 819 C C . ILE A 1 106 ? -5.540 12.621 -8.424 1.00 82.06 106 ILE A C 1
ATOM 821 O O . ILE A 1 106 ? -5.620 12.484 -9.665 1.00 82.06 106 ILE A O 1
#

Foldseek 3Di:
DPPPVPCVVPDPDPCCCCLQPVQVVCQVVLRHWFQPPPDDDDQVLCVVQPNDQDPPFLRSRRVSSVSQVVVVHGDHHDSDCPDDDDDDPDPVVVVVVVVRVVRRVD

Radius of gyration: 15.65 Å; chains: 1; bounding box: 38×27×37 Å

pLDDT: mean 92.13, std 5.66, range [59.31, 98.06]